Protein AF-A0A4U3B4H1-F1 (afdb_monomer)

pLDDT: mean 82.16, std 14.3, range [38.66, 97.19]

Foldseek 3Di:
DFPPDDPVNDDVVLVVVCVVPVVVSCCVPGVPDPDDPVVVVVLVVVLVVVLVVVLVVDDPVPNDPVSSVVSVVVRD

Organism: NCBI:txid1890302

Structure (mmCIF, N/CA/C/O backbone):
da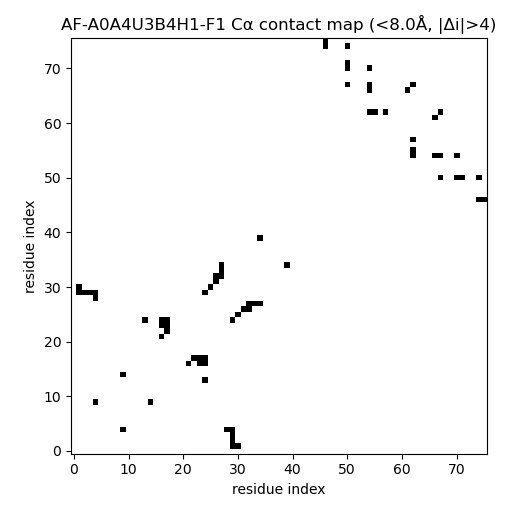ta_AF-A0A4U3B4H1-F1
#
_entry.id   AF-A0A4U3B4H1-F1
#
loop_
_atom_site.group_PDB
_atom_site.id
_atom_site.type_symbol
_atom_site.label_atom_id
_atom_site.label_alt_id
_atom_site.label_comp_id
_atom_site.label_asym_id
_atom_site.label_entity_id
_atom_site.label_seq_id
_atom_site.pdbx_PDB_ins_code
_atom_site.Cartn_x
_atom_site.Cartn_y
_atom_site.Cartn_z
_atom_site.occupancy
_atom_site.B_iso_or_equiv
_atom_site.auth_seq_id
_atom_site.auth_comp_id
_atom_site.auth_asym_id
_atom_site.auth_atom_id
_atom_site.pdbx_PDB_model_num
ATOM 1 N N . MET A 1 1 ? 25.323 9.553 -12.358 1.00 38.66 1 MET A N 1
ATOM 2 C CA . MET A 1 1 ? 25.491 8.210 -11.762 1.00 38.66 1 MET A CA 1
ATOM 3 C C . MET A 1 1 ? 24.169 7.481 -11.971 1.00 38.66 1 MET A C 1
ATOM 5 O O . MET A 1 1 ? 23.166 7.951 -11.458 1.00 38.66 1 MET A O 1
ATOM 9 N N . HIS A 1 2 ? 24.112 6.463 -12.836 1.00 45.66 2 HIS A N 1
ATOM 10 C CA . HIS A 1 2 ? 22.870 5.717 -13.078 1.00 45.66 2 HIS A CA 1
ATOM 11 C C . HIS A 1 2 ? 22.668 4.769 -11.894 1.00 45.66 2 HIS A C 1
ATOM 13 O O . HIS A 1 2 ? 23.380 3.769 -11.798 1.00 45.66 2 HIS A O 1
ATOM 19 N N . GLU A 1 3 ? 21.767 5.103 -10.970 1.00 53.53 3 GLU A N 1
ATOM 20 C CA . GLU A 1 3 ? 21.354 4.179 -9.914 1.00 53.53 3 GLU A CA 1
ATOM 21 C C . GLU A 1 3 ? 20.703 2.969 -10.586 1.00 53.53 3 GLU A C 1
ATOM 23 O O . GLU A 1 3 ? 19.579 3.023 -11.083 1.00 53.53 3 GLU A O 1
ATOM 28 N N . LYS A 1 4 ? 21.472 1.882 -10.697 1.00 56.03 4 LYS A N 1
ATOM 29 C CA . LYS A 1 4 ? 20.970 0.603 -11.184 1.00 56.03 4 LYS A CA 1
ATOM 30 C C . LYS A 1 4 ? 19.949 0.130 -10.163 1.00 56.03 4 LYS A C 1
ATOM 32 O O . LYS A 1 4 ? 20.325 -0.196 -9.039 1.00 56.03 4 LYS A O 1
ATOM 37 N N . ILE A 1 5 ? 18.680 0.086 -10.554 1.00 58.22 5 ILE A N 1
ATOM 38 C CA . ILE A 1 5 ? 17.661 -0.621 -9.782 1.00 58.22 5 ILE A CA 1
ATOM 39 C C . ILE A 1 5 ? 18.189 -2.037 -9.551 1.00 58.22 5 ILE A C 1
ATOM 41 O O . ILE A 1 5 ? 18.468 -2.771 -10.500 1.00 58.22 5 ILE A O 1
ATOM 45 N N . SER A 1 6 ? 18.411 -2.386 -8.286 1.00 62.00 6 SER A N 1
ATOM 46 C CA . SER A 1 6 ? 18.802 -3.738 -7.911 1.00 62.00 6 SER A CA 1
ATOM 47 C C . SER A 1 6 ? 17.580 -4.635 -8.049 1.00 62.00 6 SER A C 1
ATOM 49 O O . SER A 1 6 ? 16.480 -4.243 -7.663 1.00 62.00 6 SER A O 1
ATOM 51 N N . ILE A 1 7 ? 17.757 -5.862 -8.545 1.00 60.78 7 ILE A N 1
ATOM 52 C CA . ILE A 1 7 ? 16.671 -6.857 -8.613 1.00 60.78 7 ILE A CA 1
ATOM 53 C C . ILE A 1 7 ? 16.015 -7.025 -7.230 1.00 60.78 7 ILE A C 1
ATOM 55 O O . ILE A 1 7 ? 14.807 -7.198 -7.133 1.00 60.78 7 ILE A O 1
ATOM 59 N N . LYS A 1 8 ? 16.794 -6.871 -6.149 1.00 59.62 8 LYS A N 1
ATOM 60 C CA . LYS A 1 8 ? 16.311 -6.958 -4.762 1.00 59.62 8 LYS A CA 1
ATOM 61 C C . LYS A 1 8 ? 15.339 -5.843 -4.352 1.00 59.62 8 LYS A C 1
ATOM 63 O O . LYS A 1 8 ? 14.657 -5.999 -3.351 1.00 59.62 8 LYS A O 1
ATOM 68 N N . THR A 1 9 ? 15.297 -4.727 -5.079 1.00 69.62 9 THR A N 1
ATOM 69 C CA . THR A 1 9 ? 14.422 -3.575 -4.796 1.00 69.62 9 THR A CA 1
ATOM 70 C C . THR A 1 9 ? 13.294 -3.432 -5.824 1.00 69.62 9 THR A C 1
ATOM 72 O O . THR A 1 9 ? 12.560 -2.446 -5.798 1.00 69.62 9 THR A O 1
ATOM 75 N N . MET A 1 10 ? 13.156 -4.375 -6.765 1.00 73.31 10 MET A N 1
ATOM 76 C CA . MET A 1 10 ? 12.018 -4.398 -7.684 1.00 73.31 10 MET A CA 1
ATOM 77 C C . MET A 1 10 ? 10.780 -4.927 -6.963 1.00 73.31 10 MET A C 1
ATOM 79 O O . MET A 1 10 ? 10.821 -5.982 -6.340 1.00 73.31 10 MET A O 1
ATOM 83 N N . THR A 1 11 ? 9.676 -4.194 -7.074 1.00 81.75 11 THR A N 1
ATOM 84 C CA . THR A 1 11 ? 8.354 -4.640 -6.638 1.00 81.75 11 THR A CA 1
ATOM 85 C C . THR A 1 11 ? 7.652 -5.331 -7.805 1.00 81.75 11 THR A C 1
ATOM 87 O O . THR A 1 11 ? 8.076 -5.206 -8.961 1.00 81.75 11 THR A O 1
ATOM 90 N N . ASP A 1 12 ? 6.533 -5.999 -7.534 1.00 80.75 12 ASP A N 1
ATOM 91 C CA . ASP A 1 12 ? 5.714 -6.638 -8.573 1.00 80.75 12 ASP A CA 1
ATOM 92 C C . ASP A 1 12 ? 5.250 -5.643 -9.648 1.00 80.75 12 ASP A C 1
ATOM 94 O O . ASP A 1 12 ? 5.169 -5.981 -10.829 1.00 80.75 12 ASP A O 1
ATOM 98 N N . TYR A 1 13 ? 5.044 -4.378 -9.272 1.00 79.19 13 TYR A N 1
ATOM 99 C CA . TYR A 1 13 ? 4.755 -3.298 -10.214 1.00 79.19 13 TYR A CA 1
ATOM 100 C C . TYR A 1 13 ? 5.911 -3.052 -11.196 1.00 79.19 13 TYR A C 1
ATOM 102 O O . TYR A 1 13 ? 5.688 -2.947 -12.404 1.00 79.19 13 TYR A O 1
ATOM 110 N N . HIS A 1 14 ? 7.153 -3.010 -10.702 1.00 81.69 14 HIS A N 1
ATOM 111 C CA . HIS A 1 14 ? 8.336 -2.853 -11.549 1.00 81.69 14 HIS A CA 1
ATOM 112 C C . HIS A 1 14 ? 8.484 -4.027 -12.528 1.00 81.69 14 HIS A C 1
ATOM 114 O O . HIS A 1 14 ? 8.811 -3.813 -13.697 1.00 81.69 14 HIS A O 1
ATOM 120 N N . LEU A 1 15 ? 8.198 -5.255 -12.080 1.00 84.44 15 LEU A N 1
ATOM 121 C CA . LEU A 1 15 ? 8.209 -6.447 -12.933 1.00 84.44 15 LEU A CA 1
ATOM 122 C C . LEU A 1 15 ? 7.119 -6.386 -14.007 1.00 84.44 15 LEU A C 1
ATOM 124 O O . LEU A 1 15 ? 7.400 -6.634 -15.179 1.00 84.44 15 LEU A O 1
ATOM 128 N N . TYR A 1 16 ? 5.895 -6.017 -13.633 1.00 85.31 16 TYR A N 1
ATOM 129 C CA . TYR A 1 16 ? 4.777 -5.913 -14.566 1.00 85.31 16 TYR A CA 1
ATOM 130 C C . TYR A 1 16 ? 5.021 -4.855 -15.653 1.00 85.31 16 TYR A C 1
ATOM 132 O O . TYR A 1 16 ? 4.809 -5.120 -16.838 1.00 85.31 16 TYR A O 1
ATOM 140 N N . ASP A 1 17 ? 5.520 -3.673 -15.279 1.00 81.44 17 ASP A N 1
ATOM 141 C CA . ASP A 1 17 ? 5.819 -2.591 -16.227 1.00 81.44 17 ASP A CA 1
ATOM 142 C C . ASP A 1 17 ? 6.967 -2.981 -17.180 1.00 81.44 17 ASP A C 1
ATOM 144 O O . ASP A 1 17 ? 6.890 -2.726 -18.385 1.00 81.44 17 ASP A O 1
ATOM 148 N N . PHE A 1 18 ? 7.991 -3.685 -16.671 1.00 85.44 18 PHE A N 1
ATOM 149 C CA . PHE A 1 18 ? 9.066 -4.241 -17.498 1.00 85.44 18 PHE A CA 1
ATOM 150 C C . PHE A 1 18 ? 8.550 -5.289 -18.489 1.00 85.44 18 PHE A C 1
ATOM 152 O O . PHE A 1 18 ? 8.822 -5.172 -19.682 1.00 85.44 18 PHE A O 1
ATOM 159 N N . MET A 1 19 ? 7.777 -6.279 -18.024 1.00 88.81 19 MET A N 1
ATOM 160 C CA . MET A 1 19 ? 7.215 -7.332 -18.881 1.00 88.81 19 MET A CA 1
ATOM 161 C C . MET A 1 19 ? 6.297 -6.764 -19.966 1.00 88.81 19 MET A C 1
ATOM 163 O O . MET A 1 19 ? 6.283 -7.264 -21.089 1.00 88.81 19 MET A O 1
ATOM 167 N N . ARG A 1 20 ? 5.555 -5.693 -19.659 1.00 89.62 20 ARG A N 1
ATOM 168 C CA . ARG A 1 20 ? 4.661 -5.038 -20.617 1.00 89.62 20 ARG A CA 1
ATOM 169 C C . ARG A 1 20 ? 5.416 -4.216 -21.662 1.00 89.62 20 ARG A C 1
ATOM 171 O O . ARG A 1 20 ? 5.038 -4.235 -22.831 1.00 89.62 20 ARG A O 1
ATOM 178 N N . CYS A 1 21 ? 6.429 -3.445 -21.259 1.00 85.75 21 CYS A N 1
ATOM 179 C CA . CYS A 1 21 ? 7.245 -2.665 -22.188 1.00 85.75 21 CYS A CA 1
ATOM 180 C C . CYS A 1 21 ? 8.630 -2.326 -21.598 1.00 85.75 21 CYS A C 1
ATOM 182 O O . CYS A 1 21 ? 8.784 -1.293 -20.933 1.00 85.75 21 CYS A O 1
ATOM 184 N N . PRO A 1 22 ? 9.678 -3.105 -21.930 1.00 87.19 22 PRO A N 1
ATOM 185 C CA . PRO A 1 22 ? 11.031 -2.884 -21.413 1.00 87.19 22 PRO A CA 1
ATOM 186 C C . PRO A 1 22 ? 11.595 -1.496 -21.742 1.00 87.19 22 PRO A C 1
ATOM 188 O O . PRO A 1 22 ? 12.268 -0.873 -20.921 1.00 87.19 22 PRO A O 1
ATOM 191 N N . HIS A 1 23 ? 11.285 -0.976 -22.935 1.00 83.31 23 HIS A N 1
ATOM 192 C CA . HIS A 1 23 ? 11.705 0.361 -23.353 1.00 83.31 23 HIS A CA 1
ATOM 193 C C . HIS A 1 23 ? 11.093 1.440 -22.450 1.00 83.31 23 HIS A C 1
ATOM 195 O O . HIS A 1 23 ? 11.804 2.296 -21.930 1.00 83.31 23 HIS A O 1
ATOM 201 N N . LYS A 1 24 ? 9.779 1.384 -22.206 1.00 80.19 24 LYS A N 1
ATOM 202 C CA . LYS A 1 24 ? 9.096 2.339 -21.324 1.00 80.19 24 LYS A CA 1
ATOM 203 C C . LYS A 1 24 ? 9.621 2.244 -19.890 1.00 80.19 24 LYS A C 1
ATOM 205 O O . LYS A 1 24 ? 9.903 3.280 -19.291 1.00 80.19 24 LYS A O 1
ATOM 210 N N . PHE A 1 25 ? 9.836 1.024 -19.394 1.00 83.38 25 PHE A N 1
ATOM 211 C CA . PHE A 1 25 ? 10.442 0.776 -18.087 1.00 83.38 25 PHE A CA 1
ATOM 212 C C . PHE A 1 25 ? 11.813 1.450 -17.953 1.00 83.38 25 PHE A C 1
ATOM 214 O O . PHE A 1 25 ? 12.055 2.165 -16.983 1.00 83.38 25 PHE A O 1
ATOM 221 N N . TYR A 1 26 ? 12.694 1.286 -18.946 1.00 81.00 26 TYR A N 1
ATOM 222 C CA . TYR A 1 26 ? 14.030 1.882 -18.929 1.00 81.00 26 TYR A CA 1
ATOM 223 C C . TYR A 1 26 ? 13.979 3.411 -18.795 1.00 81.00 26 TYR A C 1
ATOM 225 O O . TYR A 1 26 ? 14.663 3.989 -17.952 1.00 81.00 26 TYR A O 1
ATOM 233 N N . PHE A 1 27 ? 13.145 4.090 -19.584 1.00 78.38 27 PHE A N 1
ATOM 234 C CA . PHE A 1 27 ? 13.072 5.554 -19.529 1.00 78.38 27 PHE A CA 1
ATOM 235 C C . PHE A 1 27 ? 12.441 6.086 -18.241 1.00 78.38 27 PHE A C 1
ATOM 237 O O . PHE A 1 27 ? 12.852 7.143 -17.761 1.00 78.38 27 PHE A O 1
ATOM 244 N N . ARG A 1 28 ? 11.467 5.358 -17.698 1.00 76.06 28 ARG A N 1
ATOM 245 C CA . ARG A 1 28 ? 10.745 5.728 -16.482 1.00 76.06 28 ARG A CA 1
ATOM 246 C C . ARG A 1 28 ? 11.586 5.490 -15.229 1.00 76.06 28 ARG A C 1
ATOM 248 O O . ARG A 1 28 ? 11.829 6.413 -14.464 1.00 76.06 28 ARG A O 1
ATOM 255 N N . HIS A 1 29 ? 12.091 4.272 -15.063 1.00 76.00 29 HIS A N 1
ATOM 256 C CA . HIS A 1 29 ? 12.678 3.819 -13.801 1.00 76.00 29 HIS A CA 1
ATOM 257 C C . HIS A 1 29 ? 14.209 3.916 -13.773 1.00 76.00 29 HIS A C 1
ATOM 259 O O . HIS A 1 29 ? 14.787 4.165 -12.721 1.00 76.00 29 HIS A O 1
ATOM 265 N N . ILE A 1 30 ? 14.886 3.779 -14.922 1.00 76.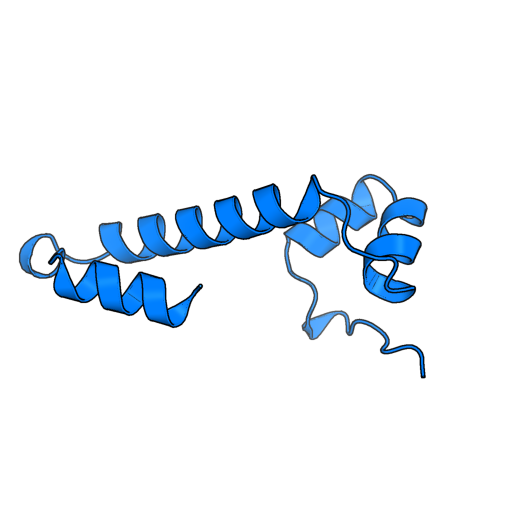94 30 ILE A N 1
ATOM 266 C CA . ILE A 1 30 ? 16.362 3.806 -14.995 1.00 76.94 30 ILE A CA 1
ATOM 267 C C . ILE A 1 30 ? 16.887 5.185 -15.401 1.00 76.94 30 ILE A C 1
ATOM 269 O O . ILE A 1 30 ? 17.848 5.685 -14.821 1.00 76.94 30 ILE A O 1
ATOM 273 N N . LYS A 1 31 ? 16.265 5.818 -16.401 1.00 74.62 31 LYS A N 1
ATOM 274 C CA . LYS A 1 31 ? 16.692 7.128 -16.915 1.00 74.62 31 LYS A CA 1
ATOM 275 C C . LYS A 1 31 ? 16.078 8.315 -16.154 1.00 74.62 31 LYS A C 1
ATOM 277 O O . LYS A 1 31 ? 16.453 9.445 -16.451 1.00 74.62 31 LYS A O 1
ATOM 282 N N . ARG A 1 32 ? 15.162 8.061 -15.202 1.00 63.50 32 ARG A N 1
ATOM 283 C CA . ARG A 1 32 ? 14.445 9.059 -14.379 1.00 63.50 32 ARG A CA 1
ATOM 284 C C . ARG A 1 32 ? 13.963 10.271 -15.190 1.00 63.50 32 ARG A C 1
ATOM 286 O O . ARG A 1 32 ? 14.332 11.408 -14.904 1.00 63.50 32 ARG A O 1
ATOM 293 N N . ARG A 1 33 ? 13.157 10.043 -16.233 1.00 63.25 33 ARG A N 1
ATOM 294 C CA . ARG A 1 33 ? 12.339 11.141 -16.782 1.00 63.25 33 ARG A CA 1
ATOM 295 C C . ARG A 1 33 ? 11.275 11.531 -15.757 1.00 63.25 33 ARG A C 1
ATOM 297 O O . ARG A 1 33 ? 10.878 10.678 -14.968 1.00 63.25 33 ARG A O 1
ATOM 304 N N . GLU A 1 34 ? 10.843 12.794 -15.775 1.00 59.38 34 GLU A N 1
ATOM 305 C CA . GLU A 1 34 ? 9.791 13.249 -14.862 1.00 59.38 34 GLU A CA 1
ATOM 306 C C . GLU A 1 34 ? 8.585 12.304 -14.921 1.00 59.38 34 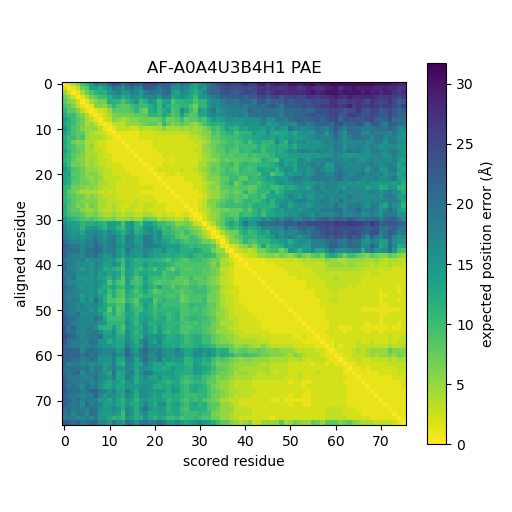GLU A C 1
ATOM 308 O O . GLU A 1 34 ? 8.175 11.910 -16.025 1.00 59.38 34 GLU A O 1
ATOM 313 N N . PRO A 1 35 ? 8.056 11.898 -13.754 1.00 58.66 35 PRO A N 1
ATOM 314 C CA . PRO A 1 35 ? 6.960 10.955 -13.697 1.00 58.66 35 PRO A CA 1
ATOM 315 C C . PRO A 1 35 ? 5.764 11.526 -14.450 1.00 58.66 35 PRO A C 1
ATOM 317 O O . PRO A 1 35 ? 5.345 12.664 -14.237 1.00 58.66 35 PRO A O 1
ATOM 320 N N . SER A 1 36 ? 5.214 10.734 -15.369 1.00 62.78 36 SER A N 1
ATOM 321 C CA . SER A 1 36 ? 4.009 11.147 -16.086 1.00 62.78 36 SER A CA 1
ATOM 322 C C . SER A 1 36 ? 2.847 11.331 -15.103 1.00 62.78 36 SER A C 1
ATOM 324 O O . SER A 1 36 ? 2.773 10.645 -14.084 1.00 62.78 36 SER A O 1
ATOM 326 N N . SER A 1 37 ? 1.884 12.199 -15.422 1.00 61.03 37 SER A N 1
ATOM 327 C CA . SER A 1 37 ? 0.672 12.405 -14.606 1.00 61.03 37 SER A CA 1
ATOM 328 C C . SER A 1 37 ? -0.136 11.121 -14.354 1.00 61.03 37 SER A C 1
ATOM 330 O O . SER A 1 37 ? -0.995 11.084 -13.487 1.00 61.03 37 SER A O 1
ATOM 332 N N . PHE A 1 38 ? 0.133 10.047 -15.088 1.00 62.53 38 PHE A N 1
ATOM 333 C CA . PHE A 1 38 ? -0.480 8.743 -14.874 1.00 62.53 38 PHE A CA 1
ATOM 334 C C . PHE A 1 38 ? 0.186 7.934 -13.743 1.00 62.53 38 PHE A C 1
ATOM 336 O O . PHE A 1 38 ? -0.434 7.045 -13.167 1.00 62.53 38 PHE A O 1
ATOM 343 N N . GLU A 1 39 ? 1.445 8.222 -13.406 1.00 73.06 39 GLU A N 1
ATOM 344 C CA . GLU A 1 39 ? 2.224 7.452 -12.428 1.00 73.06 39 GLU A CA 1
ATOM 345 C C . GLU A 1 39 ? 1.849 7.778 -10.983 1.00 73.06 39 GLU A C 1
ATOM 347 O O . GLU A 1 39 ? 1.736 6.857 -10.176 1.00 73.06 39 GLU A O 1
ATOM 352 N N . TRP A 1 40 ? 1.572 9.045 -10.652 1.00 77.94 40 TRP A N 1
ATOM 353 C CA . TRP A 1 40 ? 1.168 9.405 -9.286 1.00 77.94 40 TRP A CA 1
ATOM 354 C C . TRP A 1 40 ? -0.165 8.761 -8.900 1.00 77.94 40 TRP A C 1
ATOM 356 O O . TRP A 1 40 ? -0.317 8.321 -7.766 1.00 77.94 40 TRP A O 1
ATOM 366 N N . GLN A 1 41 ? -1.110 8.645 -9.841 1.00 83.38 41 GLN A N 1
ATOM 367 C CA . GLN A 1 41 ? -2.412 8.038 -9.569 1.00 83.38 41 GLN A CA 1
ATOM 368 C C . GLN A 1 41 ? -2.266 6.546 -9.255 1.00 8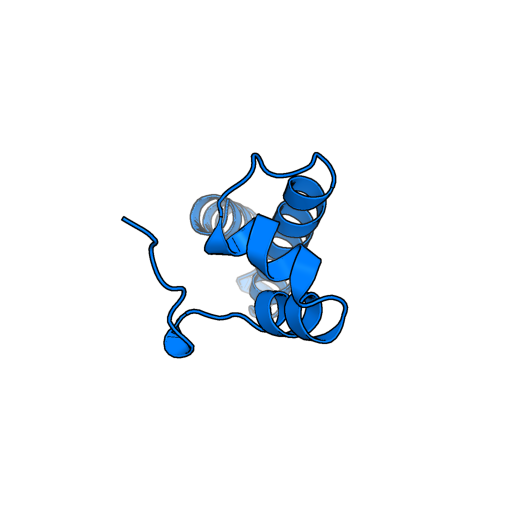3.38 41 GLN A C 1
ATOM 370 O O . GLN A 1 41 ? -2.925 6.035 -8.353 1.00 83.38 41 GLN A O 1
ATOM 375 N N . GLN A 1 42 ? -1.378 5.845 -9.966 1.00 82.69 42 GLN A N 1
ATOM 376 C CA . GLN A 1 42 ? -1.095 4.435 -9.697 1.00 82.69 42 GLN A CA 1
ATOM 377 C C . GLN A 1 42 ? -0.398 4.239 -8.352 1.00 82.69 42 GLN A C 1
ATOM 379 O O . GLN A 1 42 ? -0.764 3.333 -7.607 1.00 82.69 42 GLN A O 1
ATOM 384 N N . ILE A 1 43 ? 0.564 5.105 -8.025 1.00 83.19 43 ILE A N 1
ATOM 385 C CA . ILE A 1 43 ? 1.262 5.082 -6.736 1.00 83.19 43 ILE A CA 1
ATOM 386 C C . ILE A 1 43 ? 0.276 5.354 -5.594 1.00 83.19 43 ILE A C 1
ATOM 388 O O . ILE A 1 43 ? 0.210 4.572 -4.649 1.00 83.19 43 ILE A O 1
ATOM 392 N N . ALA A 1 44 ? -0.554 6.393 -5.712 1.00 88.75 44 ALA A N 1
ATOM 393 C CA . ALA A 1 44 ? -1.578 6.718 -4.725 1.00 88.75 44 ALA A CA 1
ATOM 394 C C . ALA A 1 44 ? -2.580 5.567 -4.544 1.00 88.75 44 ALA A C 1
ATOM 396 O O . ALA A 1 44 ? -2.883 5.189 -3.417 1.00 88.75 44 ALA A O 1
ATOM 397 N N . GLN A 1 45 ? -3.049 4.951 -5.636 1.00 90.69 45 GLN A N 1
ATOM 398 C CA . GLN A 1 45 ? -3.945 3.795 -5.563 1.00 90.69 45 GLN A CA 1
ATOM 399 C C . GLN A 1 45 ? -3.285 2.598 -4.866 1.00 90.69 45 GLN A C 1
ATOM 401 O O . GLN A 1 45 ? -3.937 1.919 -4.075 1.00 90.69 45 GLN A O 1
ATOM 406 N N . MET A 1 46 ? -2.005 2.334 -5.143 1.00 91.19 46 MET A N 1
ATOM 407 C CA . MET A 1 46 ? -1.247 1.264 -4.492 1.00 91.19 46 MET A CA 1
ATOM 408 C C . MET A 1 46 ? -1.135 1.503 -2.981 1.00 91.19 46 MET A C 1
ATOM 410 O O . MET A 1 46 ? -1.417 0.591 -2.206 1.00 91.19 46 MET A O 1
ATOM 414 N N . ILE A 1 47 ? -0.804 2.73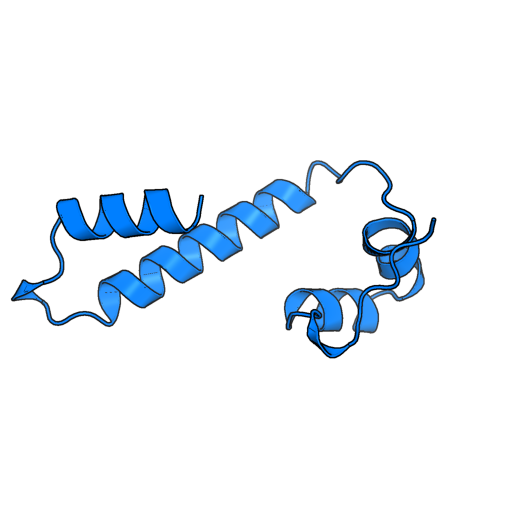1 -2.571 1.00 92.88 47 ILE A N 1
ATOM 415 C CA . ILE A 1 47 ? -0.722 3.138 -1.161 1.00 92.88 47 ILE A CA 1
ATOM 416 C C . ILE A 1 47 ? -2.082 2.979 -0.471 1.00 92.88 47 ILE A C 1
ATOM 418 O O . ILE A 1 47 ? -2.175 2.346 0.579 1.00 92.88 47 ILE A O 1
ATOM 422 N N . VAL A 1 48 ? -3.159 3.478 -1.086 1.00 95.50 48 VAL A N 1
ATOM 423 C CA . VAL A 1 48 ? -4.524 3.347 -0.551 1.00 95.50 48 VAL A CA 1
ATOM 424 C C . VAL A 1 48 ? -4.917 1.878 -0.395 1.00 95.50 48 VAL A C 1
ATOM 426 O O . VAL A 1 48 ? -5.436 1.493 0.650 1.00 95.50 48 VAL A O 1
ATOM 429 N N . ASN A 1 49 ? -4.632 1.036 -1.391 1.00 95.62 49 ASN A N 1
ATOM 430 C CA . ASN A 1 49 ? -4.920 -0.396 -1.313 1.00 95.62 49 ASN A CA 1
ATOM 431 C C . ASN A 1 49 ? -4.150 -1.071 -0.170 1.00 95.62 49 ASN A C 1
ATOM 433 O O . ASN A 1 49 ? -4.710 -1.929 0.511 1.00 95.62 49 ASN A O 1
ATOM 437 N N . GLN A 1 50 ? -2.896 -0.676 0.062 1.00 95.06 50 GLN A N 1
ATOM 438 C CA . GLN A 1 50 ? -2.093 -1.199 1.164 1.00 95.06 50 GLN A CA 1
ATOM 439 C C . GLN A 1 50 ? -2.657 -0.782 2.529 1.00 95.06 50 GLN A C 1
ATOM 441 O O . GLN A 1 50 ? -2.832 -1.640 3.393 1.00 95.06 50 GLN A O 1
ATOM 446 N N . ILE A 1 51 ? -3.031 0.492 2.693 1.00 96.69 51 ILE A N 1
ATOM 447 C CA . ILE A 1 51 ? -3.683 1.003 3.911 1.00 96.69 51 ILE A CA 1
ATOM 448 C C . ILE A 1 51 ? -4.980 0.238 4.193 1.00 96.69 51 ILE A C 1
ATOM 450 O O . ILE A 1 51 ? -5.198 -0.217 5.314 1.00 96.69 51 ILE A O 1
ATOM 454 N N . ILE A 1 52 ? -5.835 0.072 3.178 1.00 96.06 52 ILE A N 1
ATOM 455 C CA . ILE A 1 52 ? -7.115 -0.637 3.301 1.00 96.06 52 ILE A CA 1
ATOM 456 C C . ILE A 1 52 ? -6.884 -2.093 3.709 1.00 96.06 52 ILE A C 1
ATOM 458 O O . ILE A 1 52 ? -7.532 -2.576 4.636 1.00 96.06 52 ILE A O 1
ATOM 462 N N . ASN A 1 53 ? -5.962 -2.789 3.041 1.00 96.56 53 ASN A N 1
ATOM 463 C CA . ASN A 1 53 ? -5.687 -4.193 3.323 1.00 96.56 53 ASN A CA 1
ATOM 464 C C . ASN A 1 53 ? -5.187 -4.383 4.763 1.00 96.56 53 ASN A C 1
ATOM 466 O O . ASN A 1 53 ? -5.748 -5.178 5.512 1.00 96.56 53 ASN A O 1
ATOM 470 N N . GLU A 1 54 ? -4.195 -3.596 5.186 1.00 96.69 54 GLU A N 1
ATOM 471 C CA . GLU A 1 54 ? -3.666 -3.677 6.552 1.00 96.69 54 GLU A CA 1
ATOM 472 C C . GLU A 1 54 ? -4.711 -3.314 7.605 1.00 96.69 54 GLU A C 1
ATOM 474 O O . GLU A 1 54 ? -4.793 -3.982 8.632 1.00 96.69 54 GLU A O 1
ATOM 479 N N . TYR A 1 55 ? -5.555 -2.315 7.341 1.00 97.19 55 TYR A N 1
ATOM 480 C CA . TYR A 1 55 ? -6.618 -1.925 8.260 1.00 97.19 55 TYR A CA 1
ATOM 481 C C . TYR A 1 55 ? -7.652 -3.040 8.463 1.00 97.19 55 TYR A C 1
ATOM 483 O O . TYR A 1 55 ? -7.990 -3.367 9.600 1.00 97.19 55 TYR A O 1
ATOM 491 N N . TYR A 1 56 ? -8.136 -3.656 7.381 1.00 96.31 56 TYR A N 1
ATOM 492 C CA . TYR A 1 56 ? -9.166 -4.697 7.470 1.00 96.31 56 TYR A CA 1
ATOM 493 C C . TYR A 1 56 ? -8.629 -6.075 7.877 1.00 96.31 56 TYR A C 1
ATOM 495 O O . TYR A 1 56 ? -9.421 -6.926 8.281 1.00 96.31 56 TYR A O 1
ATOM 503 N N . MET A 1 57 ? -7.311 -6.296 7.839 1.00 96.62 57 MET A N 1
ATOM 504 C CA . MET A 1 57 ? -6.694 -7.483 8.443 1.00 96.62 57 MET A CA 1
ATOM 505 C C . MET A 1 57 ? -6.628 -7.424 9.976 1.00 96.62 57 MET A C 1
ATOM 507 O O . MET A 1 57 ? -6.394 -8.451 10.616 1.00 96.62 57 MET A O 1
ATOM 511 N N . LEU A 1 58 ? -6.859 -6.259 10.588 1.00 95.06 58 LEU A N 1
ATOM 512 C CA . LEU A 1 58 ? -6.914 -6.141 12.042 1.00 95.06 58 LEU A CA 1
ATOM 513 C C . LEU A 1 58 ? -8.229 -6.702 12.605 1.00 95.06 58 LEU A C 1
ATOM 515 O O . LEU A 1 58 ? -9.281 -6.579 11.969 1.00 95.06 58 LEU A O 1
ATOM 519 N N . PRO A 1 59 ? -8.223 -7.246 13.836 1.00 95.44 59 PRO A N 1
ATOM 520 C CA . PRO A 1 59 ? -9.450 -7.593 14.546 1.00 95.44 59 PRO A CA 1
ATOM 521 C C . PRO A 1 59 ? -10.400 -6.393 14.643 1.00 95.44 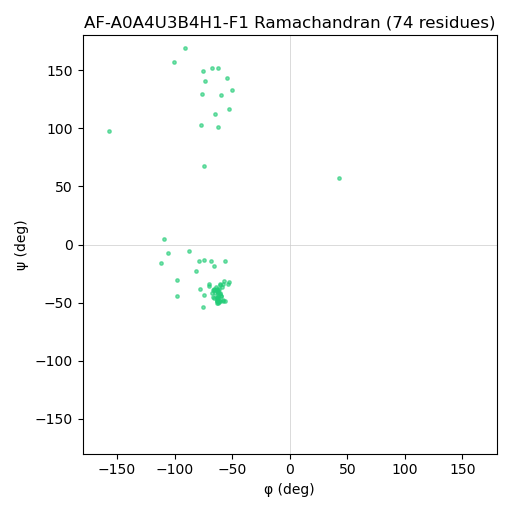59 PRO A C 1
ATOM 523 O O . PRO A 1 59 ? -9.954 -5.271 14.876 1.00 95.44 59 PRO A O 1
ATOM 526 N N . ALA A 1 60 ? -11.714 -6.620 14.552 1.00 89.69 60 ALA A N 1
ATOM 527 C CA . ALA A 1 60 ? -12.716 -5.545 14.521 1.00 89.69 60 ALA A CA 1
ATOM 528 C C . ALA A 1 60 ? -12.602 -4.543 15.693 1.00 89.69 60 ALA A C 1
ATOM 530 O O . ALA A 1 60 ? -12.803 -3.348 15.503 1.00 89.69 60 ALA A O 1
ATOM 531 N N . GLY A 1 61 ? -12.203 -4.996 16.889 1.00 92.62 61 GLY A N 1
ATOM 532 C CA . GLY A 1 61 ? -11.981 -4.118 18.050 1.00 92.62 61 GLY A CA 1
ATOM 533 C C . GLY A 1 61 ? -10.774 -3.174 17.932 1.00 92.62 61 GLY A C 1
ATOM 534 O O . GLY A 1 61 ? -10.656 -2.230 18.706 1.00 92.62 61 GLY A O 1
ATOM 535 N N . GLN A 1 62 ? -9.881 -3.417 16.972 1.00 92.19 62 GLN A N 1
ATOM 536 C CA . GLN A 1 62 ? -8.672 -2.628 16.715 1.00 92.19 62 GLN A CA 1
ATOM 537 C C . GLN A 1 62 ? -8.795 -1.748 15.460 1.00 92.19 62 GLN A C 1
ATOM 539 O O . GLN A 1 62 ? -7.947 -0.883 15.236 1.00 92.19 62 GLN A O 1
ATOM 544 N N . GLN A 1 63 ? -9.872 -1.900 14.681 1.00 95.00 63 GLN A N 1
ATOM 545 C CA . GLN A 1 63 ? -10.195 -1.084 13.506 1.00 95.00 63 GLN A CA 1
ATOM 546 C C . GLN A 1 63 ? -10.692 0.308 13.930 1.00 95.00 63 GLN A C 1
ATOM 548 O O . GLN A 1 63 ? -11.849 0.685 13.763 1.00 95.00 63 GLN A O 1
ATOM 5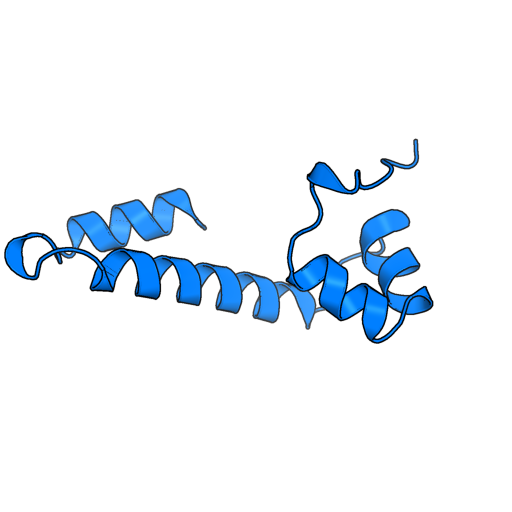53 N N . THR A 1 64 ? -9.805 1.110 14.512 1.00 96.00 64 THR A N 1
ATOM 554 C CA . THR A 1 64 ? -10.133 2.454 15.006 1.00 96.00 64 THR A CA 1
ATOM 555 C C . THR A 1 64 ? -9.685 3.535 14.029 1.00 96.00 64 THR A C 1
ATOM 557 O O . THR A 1 64 ? -8.756 3.349 13.245 1.00 96.00 64 THR A O 1
ATOM 560 N N . LYS A 1 65 ? -10.308 4.715 14.105 1.00 95.19 65 LYS A N 1
ATOM 561 C CA . LYS A 1 65 ? -9.901 5.879 13.298 1.00 95.19 65 LYS A CA 1
ATOM 562 C C . LYS A 1 65 ? -8.438 6.270 13.536 1.00 95.19 65 LYS A C 1
ATOM 564 O O . LYS A 1 65 ? -7.769 6.685 12.601 1.00 95.19 65 LYS A O 1
ATOM 569 N N . ILE A 1 66 ? -7.942 6.101 14.764 1.00 96.62 66 ILE A N 1
ATOM 570 C CA . ILE A 1 66 ? -6.547 6.388 15.123 1.00 96.62 66 ILE A CA 1
ATOM 571 C C . ILE A 1 66 ? -5.601 5.472 14.343 1.00 96.62 66 ILE A C 1
ATOM 573 O O . ILE A 1 66 ? -4.641 5.949 13.752 1.00 96.62 66 ILE A O 1
ATOM 577 N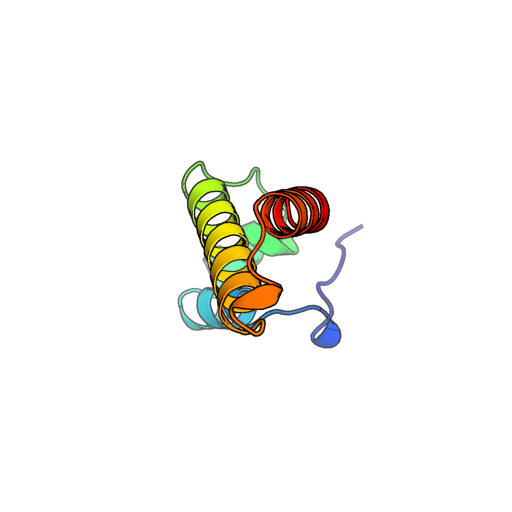 N . VAL A 1 67 ? -5.905 4.174 14.277 1.00 96.00 67 VAL A N 1
ATOM 578 C CA . VAL A 1 67 ? -5.094 3.218 13.514 1.00 96.00 67 VAL A CA 1
ATOM 579 C C . VAL A 1 67 ? -5.100 3.546 12.023 1.00 96.00 67 VAL A C 1
ATOM 581 O O . VAL A 1 67 ? -4.050 3.496 11.391 1.00 96.00 67 VAL A O 1
ATOM 584 N N . LEU A 1 68 ? -6.244 3.953 11.466 1.00 94.88 68 LEU A N 1
ATOM 585 C CA . LEU A 1 68 ? -6.306 4.391 10.071 1.00 94.88 68 LEU A CA 1
ATOM 586 C C . LEU A 1 68 ? -5.402 5.610 9.809 1.00 94.88 68 LEU A C 1
ATOM 588 O O . LEU A 1 68 ? -4.699 5.631 8.805 1.00 94.88 68 LEU A O 1
ATOM 592 N N . LEU A 1 69 ? -5.380 6.593 10.716 1.00 96.81 69 LEU A N 1
ATOM 593 C CA . LEU A 1 69 ? -4.502 7.766 10.601 1.00 96.81 69 LEU A CA 1
ATOM 594 C C . LEU A 1 69 ? -3.019 7.386 10.686 1.00 96.81 69 LEU A C 1
ATOM 596 O O . LEU A 1 69 ? -2.234 7.875 9.883 1.00 96.81 69 LEU A O 1
ATOM 600 N N . ILE A 1 70 ? -2.654 6.469 11.588 1.00 96.69 70 ILE A N 1
ATOM 601 C CA . ILE A 1 70 ? -1.283 5.940 11.695 1.00 96.69 70 ILE A CA 1
ATOM 602 C C . ILE A 1 70 ? -0.868 5.239 10.395 1.00 96.69 70 ILE A C 1
ATOM 604 O O . ILE A 1 70 ? 0.256 5.412 9.931 1.00 96.69 70 ILE A O 1
ATOM 608 N N . LEU A 1 71 ? -1.760 4.450 9.787 1.00 96.31 71 LEU A N 1
ATOM 609 C CA . LEU A 1 71 ? -1.476 3.780 8.515 1.00 96.31 71 LEU A CA 1
ATOM 610 C C . LEU A 1 71 ? -1.310 4.785 7.368 1.00 96.31 71 LEU A C 1
ATOM 612 O O . LEU A 1 71 ? -0.425 4.606 6.537 1.00 96.31 71 LEU A O 1
ATOM 616 N N . ILE A 1 72 ? -2.119 5.849 7.335 1.00 95.38 72 ILE A N 1
ATOM 617 C CA . ILE A 1 72 ? -1.970 6.930 6.352 1.00 95.38 72 ILE A CA 1
ATOM 618 C C . ILE A 1 72 ? -0.616 7.624 6.529 1.00 95.38 72 ILE A C 1
ATOM 620 O O . ILE A 1 72 ? 0.123 7.730 5.561 1.00 95.38 72 ILE A O 1
ATOM 624 N N . GLU A 1 73 ? -0.260 8.032 7.749 1.00 95.12 73 GLU A N 1
ATOM 625 C CA . GLU A 1 73 ? 1.027 8.682 8.043 1.00 95.12 73 GLU A CA 1
ATOM 626 C C . GLU A 1 73 ? 2.230 7.786 7.712 1.00 95.12 73 GLU A C 1
ATOM 628 O O . GLU A 1 73 ? 3.272 8.268 7.283 1.00 95.12 73 GLU A O 1
ATOM 633 N N . LYS A 1 74 ? 2.092 6.469 7.884 1.00 94.25 74 LYS A N 1
ATOM 634 C CA . LYS A 1 74 ? 3.153 5.504 7.584 1.00 94.25 74 LYS A CA 1
ATOM 635 C C . LYS A 1 74 ? 3.422 5.343 6.084 1.00 94.25 74 LYS A C 1
ATOM 637 O O . LYS A 1 74 ? 4.563 5.064 5.716 1.00 94.25 74 LYS A O 1
ATOM 642 N N . TYR A 1 75 ? 2.387 5.410 5.244 1.00 90.69 75 TYR A N 1
ATOM 643 C CA . TYR A 1 75 ? 2.476 5.011 3.832 1.00 90.69 75 TYR A CA 1
ATOM 644 C C . TYR A 1 75 ? 2.350 6.150 2.817 1.00 90.69 75 TYR A C 1
ATOM 646 O O . TYR A 1 75 ? 2.678 5.924 1.651 1.00 90.69 75 TYR A O 1
ATOM 654 N N . TRP A 1 76 ? 1.865 7.321 3.226 1.00 84.44 76 TRP A N 1
ATOM 655 C CA . TRP A 1 76 ? 1.740 8.508 2.377 1.00 84.44 76 TRP A CA 1
ATOM 656 C C . TRP A 1 76 ? 3.007 9.365 2.409 1.00 84.44 76 TRP A C 1
ATOM 658 O O . TRP A 1 76 ? 3.446 9.794 1.317 1.00 84.44 76 TRP A O 1
#

Sequence (76 aa):
MHEKISIKTMTDYHLYDFMRCPHKFYFRHIKRREPSSFEWQQIAQMIVNQIINEYYMLPAGQQTKIVLLILIEKYW

Secondary structure (DSSP, 8-state):
------GGG--HHHHHHHHH-HHHHIIIIIS-PPPPHHHHHHHHHHHHHHHHHHHHTS-GGG--HHHHHHHHHHH-

Mean predicted aligned error: 10.2 Å

Radius of gyration: 16.08 Å; Cα contacts (8 Å, |Δi|>4): 37; chains: 1; bounding box: 38×21×41 Å

Solvent-accessible surface area (backbone atoms only — not comparable to full-atom values):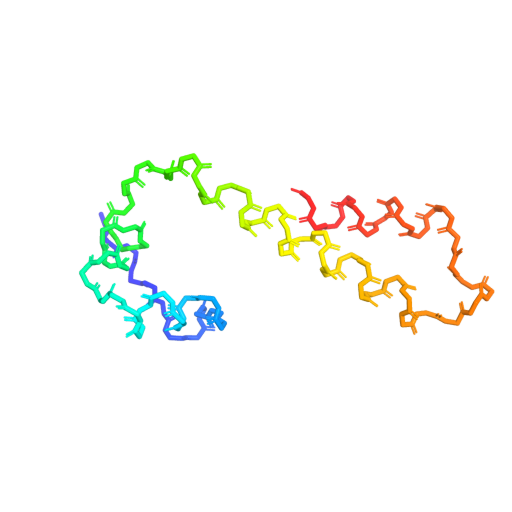 4608 Å² total; per-residue (Å²): 132,77,67,72,80,48,80,90,73,56,48,74,65,54,52,52,45,32,76,73,37,54,69,62,32,42,46,50,71,54,64,60,49,82,79,54,87,68,50,59,56,52,51,51,50,51,42,51,52,51,44,52,51,59,47,70,70,42,58,78,95,63,60,41,74,67,53,54,50,52,42,46,71,73,65,111